Protein AF-A0A6B3KJR1-F1 (afdb_monomer)

Foldseek 3Di:
DDDDPPPDPPPPPPPPPPPPPPDPDPVVLVVLVVVQVVCCVVVVDRDDSVVSVVVVVVVVLVPDPVSVVVVVVVPPPDD

pLDDT: mean 77.47, std 15.44, range [47.66, 92.44]

Radius of gyration: 23.9 Å; Cα contacts (8 Å, |Δi|>4): 23; chains: 1; bounding box: 43×75×35 Å

Sequence (79 aa):
MARKPSALPKIPVKTERVTKRLQFDPNLIKRVEAFCDFYAETVGAKPDWNDAAVALIEHALDGNRDFNKYLAEQNKPAA

Organism: Xanthomonas euvesicatoria (NCBI:txid456327)

Solvent-accessible surface area (backbone atoms only — not comparable to full-atom values): 5115 Å² total; per-residue (Å²): 140,81,83,76,82,83,77,70,80,80,74,81,83,76,70,74,76,81,75,72,65,85,77,70,55,72,67,56,53,53,52,50,52,53,47,30,51,53,41,20,75,74,72,72,53,64,62,56,69,67,60,51,46,49,53,55,50,53,56,54,46,75,70,29,70,67,56,51,48,51,52,57,59,69,70,48,75,88,126

Structure (mmCIF, N/CA/C/O backbone):
data_AF-A0A6B3KJR1-F1
#
_entry.id   AF-A0A6B3KJR1-F1
#
loop_
_atom_site.group_PDB
_atom_site.id
_atom_site.type_symbol
_atom_s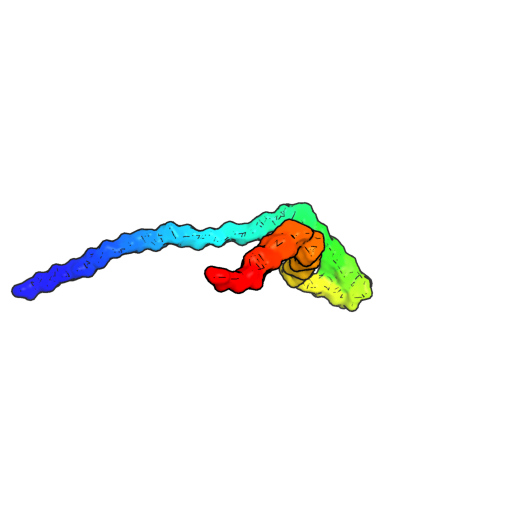ite.label_atom_id
_atom_site.label_alt_id
_atom_site.label_comp_id
_atom_site.label_asym_id
_atom_site.label_entity_id
_atom_site.label_seq_id
_atom_site.pdbx_PDB_ins_code
_atom_site.Cartn_x
_atom_site.Cartn_y
_atom_site.Cartn_z
_atom_site.occupancy
_atom_site.B_iso_or_equiv
_atom_site.auth_seq_id
_atom_site.auth_comp_id
_atom_site.auth_asym_id
_atom_site.auth_atom_id
_atom_site.pdbx_PDB_model_num
ATOM 1 N N . MET A 1 1 ? -19.969 65.838 6.919 1.00 47.66 1 MET A N 1
ATOM 2 C CA . MET A 1 1 ? -20.202 64.421 7.280 1.00 47.66 1 MET A CA 1
ATOM 3 C C . MET A 1 1 ? -19.170 63.563 6.561 1.00 47.66 1 MET A C 1
ATOM 5 O O . MET A 1 1 ? -19.252 63.451 5.348 1.00 47.66 1 MET A O 1
ATOM 9 N N . ALA A 1 2 ? -18.187 63.007 7.271 1.00 50.03 2 ALA A N 1
ATOM 10 C CA . ALA A 1 2 ? -17.185 62.110 6.689 1.00 50.03 2 ALA A CA 1
ATOM 11 C C . ALA A 1 2 ? -17.337 60.725 7.332 1.00 50.03 2 ALA A C 1
ATOM 13 O O . ALA A 1 2 ? -17.196 60.577 8.546 1.00 50.03 2 ALA A O 1
ATOM 14 N N . ARG A 1 3 ? -17.716 59.727 6.526 1.00 56.97 3 ARG A N 1
ATOM 15 C CA . ARG A 1 3 ? -17.900 58.337 6.963 1.00 56.97 3 ARG A CA 1
ATOM 16 C C . ARG A 1 3 ? -16.539 57.762 7.361 1.00 56.97 3 ARG A C 1
ATOM 18 O O . ARG A 1 3 ? -15.631 57.716 6.537 1.00 56.97 3 ARG A O 1
ATOM 25 N N . LYS A 1 4 ? -16.400 57.330 8.618 1.00 58.97 4 LYS A N 1
ATOM 26 C CA . LYS A 1 4 ? -15.234 56.565 9.079 1.00 58.97 4 LYS A CA 1
ATOM 27 C C . LYS A 1 4 ? -15.178 55.242 8.299 1.00 58.97 4 LYS A C 1
ATOM 29 O O . LYS A 1 4 ? -16.211 54.573 8.221 1.00 58.97 4 LYS A O 1
ATOM 34 N N . PRO A 1 5 ? -14.027 54.840 7.737 1.00 54.84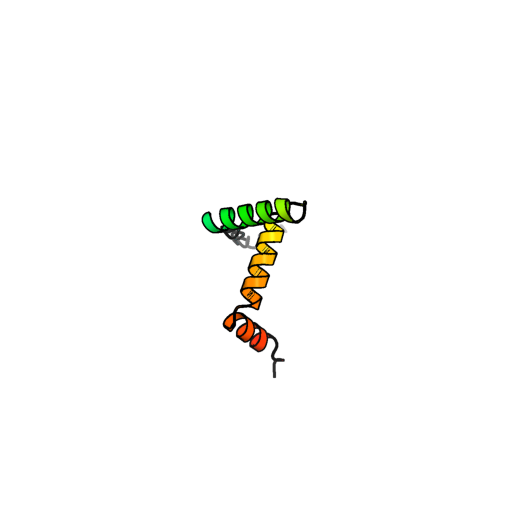 5 PRO A N 1
ATOM 35 C CA . PRO A 1 5 ? -13.880 53.501 7.190 1.00 54.84 5 PRO A CA 1
ATOM 36 C C . PRO A 1 5 ? -14.010 52.507 8.346 1.00 54.84 5 PRO A C 1
ATOM 38 O O . PRO A 1 5 ? -13.238 52.552 9.304 1.00 54.84 5 PRO A O 1
ATOM 41 N N . SER A 1 6 ? -15.027 51.647 8.282 1.00 55.91 6 SER A N 1
ATOM 42 C C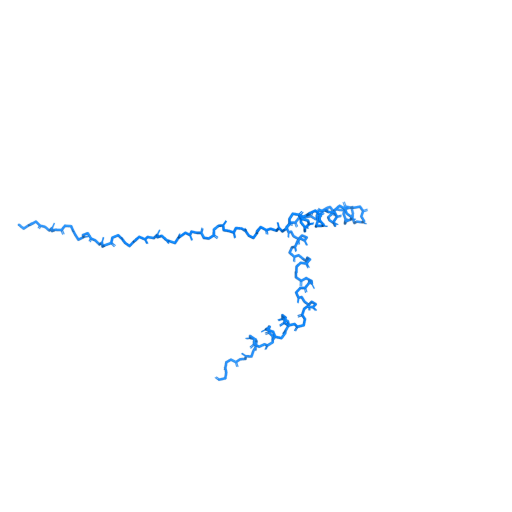A . SER A 1 6 ? -15.183 50.530 9.208 1.00 55.91 6 SER A CA 1
ATOM 43 C C . SER A 1 6 ? -14.030 49.565 8.945 1.00 55.91 6 SER A C 1
ATOM 45 O O . SER A 1 6 ? -14.081 48.750 8.025 1.00 55.91 6 SER A O 1
ATOM 47 N N . ALA A 1 7 ? -12.934 49.720 9.684 1.00 60.38 7 ALA A N 1
ATOM 48 C CA . ALA A 1 7 ? -11.853 48.753 9.681 1.00 60.38 7 ALA A CA 1
ATOM 49 C C . ALA A 1 7 ? -12.372 47.513 10.412 1.00 60.38 7 ALA A C 1
ATOM 51 O O . ALA A 1 7 ? -12.269 47.406 11.633 1.00 60.38 7 ALA A O 1
ATOM 52 N N . LEU A 1 8 ? -12.995 46.605 9.656 1.00 62.88 8 LEU A N 1
ATOM 53 C CA . LEU A 1 8 ? -13.272 45.253 10.120 1.00 62.88 8 LEU A CA 1
ATOM 54 C C . LEU A 1 8 ? -11.975 44.693 10.727 1.00 62.88 8 LEU A C 1
ATOM 56 O O . LEU A 1 8 ? -10.916 44.825 10.100 1.00 62.88 8 LEU A O 1
ATOM 60 N N . PRO A 1 9 ? -12.017 44.106 11.935 1.00 59.09 9 PRO A N 1
ATOM 61 C CA . PRO A 1 9 ? -10.829 43.524 12.532 1.00 59.09 9 PRO A CA 1
ATOM 62 C C . PRO A 1 9 ? -10.292 42.456 11.576 1.00 59.09 9 PRO A C 1
ATOM 64 O O . PRO A 1 9 ? -10.997 41.508 11.230 1.00 59.09 9 PRO A O 1
ATOM 67 N N . LYS A 1 10 ? -9.051 42.635 11.104 1.00 60.50 10 LYS A N 1
ATOM 68 C CA . LYS A 1 10 ? -8.332 41.625 10.322 1.00 60.50 10 LYS A CA 1
ATOM 69 C C . LYS A 1 10 ? -8.167 40.401 11.212 1.00 60.50 10 LYS A C 1
ATOM 71 O O . LYS A 1 10 ? -7.253 40.353 12.030 1.00 60.50 10 LYS A O 1
ATOM 76 N N . ILE A 1 11 ? -9.071 39.437 11.062 1.00 62.78 11 ILE A N 1
ATOM 77 C CA . ILE A 1 11 ? -8.935 38.111 11.652 1.00 62.78 11 ILE A CA 1
ATOM 78 C C . ILE A 1 11 ? -7.602 37.559 11.131 1.00 62.78 11 ILE A C 1
ATOM 80 O O . ILE A 1 11 ? -7.438 37.437 9.912 1.00 62.78 11 ILE A O 1
ATOM 84 N N . PRO A 1 12 ? -6.615 37.278 11.995 1.00 55.09 12 PRO A N 1
ATOM 85 C CA . PRO A 1 12 ? -5.385 36.664 11.544 1.00 55.09 12 PRO A CA 1
ATOM 86 C C . PRO A 1 12 ? -5.728 35.233 11.136 1.00 55.09 12 PRO A C 1
ATOM 88 O O . PRO A 1 12 ? -5.914 34.363 11.983 1.00 55.09 12 PRO A O 1
ATOM 91 N N . VAL A 1 13 ? -5.815 34.978 9.831 1.00 57.88 13 VAL A N 1
ATOM 92 C CA . VAL A 1 13 ? -5.831 33.616 9.290 1.00 57.88 13 VAL A CA 1
ATOM 93 C C . VAL A 1 13 ? -4.417 33.058 9.456 1.00 57.88 13 VAL A C 1
ATOM 95 O O . VAL A 1 13 ? -3.625 33.004 8.524 1.00 57.88 13 VAL A O 1
ATOM 98 N N . LYS A 1 14 ? -4.067 32.706 10.695 1.00 55.19 14 LYS A N 1
ATOM 99 C CA . LYS A 1 14 ? -2.954 31.811 11.010 1.00 55.19 14 LYS A CA 1
ATOM 100 C C . LYS A 1 14 ? -3.501 30.397 11.145 1.00 55.19 14 LYS A C 1
ATOM 102 O O . LYS A 1 14 ? -3.301 29.734 12.154 1.00 55.19 14 LYS A O 1
ATOM 107 N N . THR A 1 15 ? -4.224 29.928 10.140 1.00 52.59 15 THR A N 1
ATOM 108 C CA . THR A 1 15 ? -4.256 28.491 9.914 1.00 52.59 15 THR A CA 1
ATOM 109 C C . THR A 1 15 ? -2.988 28.195 9.135 1.00 52.59 15 THR A C 1
ATOM 111 O O . THR A 1 15 ? -2.933 28.371 7.920 1.00 52.59 15 THR A O 1
ATOM 114 N N . GLU A 1 16 ? -1.918 27.824 9.848 1.00 49.28 16 GLU A N 1
ATOM 115 C CA . GLU A 1 16 ? -0.847 27.052 9.223 1.00 49.28 16 GLU A CA 1
ATOM 116 C C . GLU A 1 16 ? -1.549 25.952 8.431 1.00 49.28 16 GLU A C 1
ATOM 118 O O . GLU A 1 16 ? -2.214 25.090 9.010 1.00 49.28 16 GLU A O 1
ATOM 123 N N . ARG A 1 17 ? -1.484 26.012 7.095 1.00 49.97 17 ARG A N 1
ATOM 124 C CA . ARG A 1 17 ? -1.808 24.835 6.302 1.00 49.97 17 ARG A CA 1
ATOM 125 C C . ARG A 1 17 ? -0.887 23.766 6.856 1.00 49.97 17 ARG A C 1
ATOM 127 O O . ARG A 1 17 ? 0.327 23.896 6.726 1.00 49.97 17 ARG A O 1
ATOM 134 N N . VAL A 1 18 ? -1.451 22.756 7.506 1.00 50.91 18 VAL A N 1
ATOM 135 C CA . VAL A 1 18 ? -0.707 21.581 7.939 1.00 50.91 18 VAL A CA 1
ATOM 136 C C . VAL A 1 18 ? -0.279 20.862 6.659 1.00 50.91 18 VAL A C 1
ATOM 138 O O . VAL A 1 18 ? -0.905 19.918 6.202 1.00 50.91 18 VAL A O 1
ATOM 141 N N . THR A 1 19 ? 0.787 21.350 6.028 1.00 49.75 19 THR A N 1
ATOM 142 C CA . THR A 1 19 ? 1.512 20.710 4.930 1.00 49.75 19 THR A CA 1
ATOM 143 C C . THR A 1 19 ? 2.511 19.709 5.492 1.00 49.75 19 THR A C 1
ATOM 145 O O . THR A 1 19 ? 3.552 19.455 4.890 1.00 49.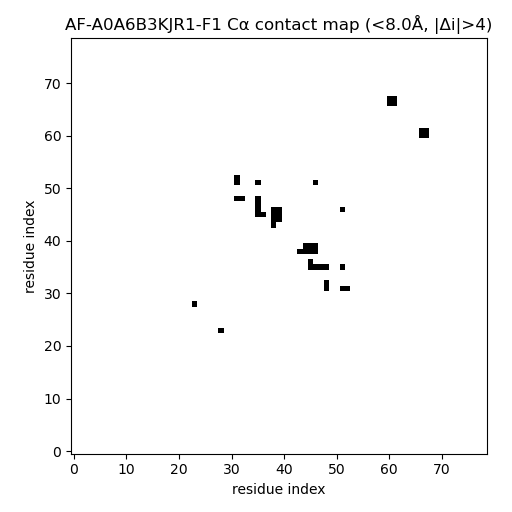75 19 THR A O 1
ATOM 148 N N . LYS A 1 20 ? 2.219 19.108 6.651 1.00 52.97 20 LYS A N 1
ATOM 149 C CA . LYS A 1 20 ? 2.868 17.859 7.030 1.00 52.97 20 LYS A CA 1
ATOM 150 C C . LYS A 1 20 ? 2.287 16.788 6.116 1.00 52.97 20 LYS A C 1
ATOM 152 O O . LYS A 1 20 ? 1.365 16.072 6.487 1.00 52.97 20 LYS A O 1
ATOM 157 N N . ARG A 1 21 ? 2.799 16.738 4.880 1.00 58.88 21 ARG A N 1
ATOM 158 C CA . ARG A 1 21 ? 2.706 15.538 4.048 1.00 58.88 21 ARG A CA 1
ATOM 159 C C . ARG A 1 21 ? 3.156 14.394 4.945 1.00 58.88 21 ARG A C 1
ATOM 161 O O . ARG A 1 21 ? 4.194 14.538 5.594 1.00 58.88 21 ARG A O 1
ATOM 168 N N . LEU A 1 22 ? 2.352 13.338 5.040 1.00 60.09 22 LEU A N 1
ATOM 169 C CA . LEU A 1 22 ? 2.751 12.105 5.708 1.00 60.09 22 LEU A CA 1
ATOM 170 C C . LEU A 1 22 ? 4.162 11.766 5.223 1.00 60.09 22 LEU A C 1
ATOM 172 O O . LEU A 1 22 ? 4.371 11.502 4.041 1.00 60.09 22 LEU A O 1
ATOM 176 N N . GLN A 1 23 ? 5.145 11.894 6.111 1.00 69.94 23 GLN A N 1
ATOM 177 C CA . GLN A 1 23 ? 6.494 11.457 5.807 1.00 69.94 23 GLN A CA 1
ATOM 178 C C . GLN A 1 23 ? 6.479 9.957 6.021 1.00 69.94 23 GLN A C 1
ATOM 180 O O . GLN A 1 23 ? 6.371 9.488 7.154 1.00 69.94 23 GLN A O 1
ATOM 185 N N . PHE A 1 24 ? 6.503 9.216 4.920 1.00 75.88 24 PHE A N 1
ATOM 186 C CA . PHE A 1 24 ? 6.698 7.784 4.999 1.00 75.88 24 PHE A CA 1
ATOM 187 C C . PHE A 1 24 ? 8.091 7.505 5.542 1.00 75.88 24 PHE A C 1
ATOM 189 O O . PHE A 1 24 ? 9.058 8.198 5.218 1.00 75.88 24 PHE A O 1
ATOM 196 N N . ASP A 1 25 ? 8.170 6.478 6.378 1.00 83.38 25 ASP A N 1
ATOM 197 C CA . ASP A 1 25 ? 9.445 5.966 6.836 1.00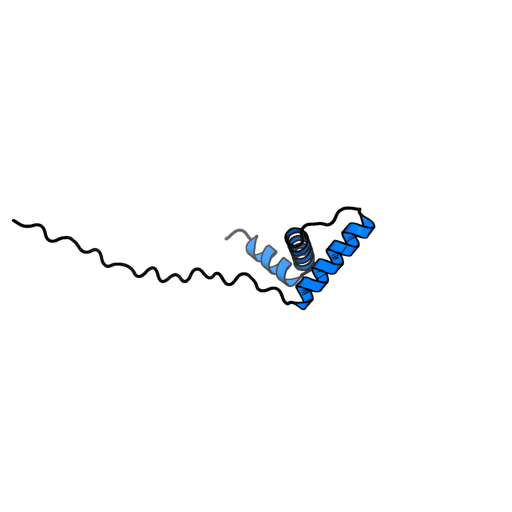 83.38 25 ASP A CA 1
ATOM 198 C C . ASP A 1 25 ? 10.331 5.623 5.614 1.00 83.38 25 ASP A C 1
ATOM 200 O O . ASP A 1 25 ? 9.855 4.967 4.680 1.00 83.38 25 ASP A O 1
ATOM 204 N N . PRO A 1 26 ? 11.608 6.048 5.575 1.00 87.00 26 PRO A N 1
ATOM 205 C CA . PRO A 1 26 ? 12.474 5.807 4.421 1.00 87.00 26 PRO A CA 1
ATOM 206 C C . PRO A 1 26 ? 12.651 4.325 4.072 1.00 87.00 26 PRO A C 1
ATOM 208 O O . PRO A 1 26 ? 12.887 3.988 2.912 1.00 87.00 26 PRO A O 1
ATOM 211 N N . ASN A 1 27 ? 12.549 3.425 5.055 1.00 88.81 27 ASN A N 1
ATOM 212 C CA . ASN A 1 27 ? 12.611 1.988 4.812 1.00 88.81 27 ASN A CA 1
ATOM 213 C C . ASN A 1 27 ? 11.314 1.482 4.170 1.00 88.81 27 ASN A C 1
ATOM 215 O O . ASN A 1 27 ? 11.353 0.639 3.277 1.00 88.81 27 ASN A O 1
ATOM 219 N N . LEU A 1 28 ? 10.163 2.027 4.575 1.00 86.25 28 LEU A N 1
ATOM 220 C CA . LEU A 1 28 ? 8.891 1.734 3.917 1.00 86.25 28 LEU A CA 1
ATOM 221 C C . LEU A 1 28 ? 8.919 2.150 2.440 1.00 86.25 28 LEU A C 1
ATOM 223 O O . LEU A 1 28 ? 8.513 1.356 1.597 1.00 86.25 28 LEU A O 1
ATOM 227 N N . ILE A 1 29 ? 9.469 3.329 2.121 1.00 88.81 29 ILE A N 1
ATOM 228 C CA . ILE A 1 29 ? 9.605 3.795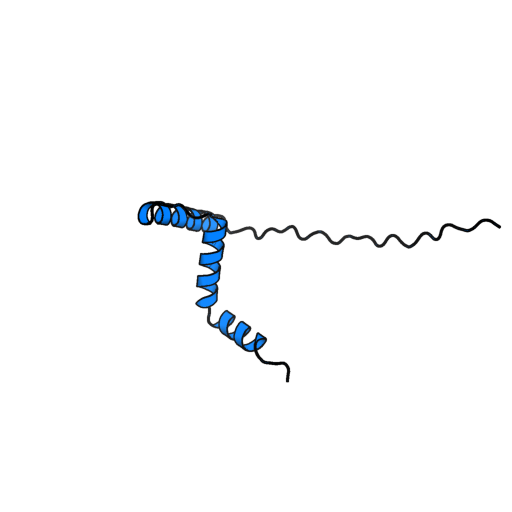 0.730 1.00 88.81 29 ILE A CA 1
ATOM 229 C C . ILE A 1 29 ? 10.366 2.773 -0.117 1.00 88.81 29 ILE A C 1
ATOM 231 O O . ILE A 1 29 ? 9.837 2.313 -1.129 1.00 88.81 29 ILE A O 1
ATOM 235 N N . LYS A 1 30 ? 11.540 2.334 0.357 1.00 91.62 30 LYS A N 1
ATOM 236 C CA . LYS A 1 30 ? 12.367 1.330 -0.333 1.00 91.62 30 LYS A CA 1
ATOM 237 C C . LYS A 1 30 ? 11.648 -0.002 -0.532 1.00 91.62 30 LYS A C 1
ATOM 239 O O . LYS A 1 30 ? 11.813 -0.650 -1.560 1.00 91.62 30 LYS A O 1
ATOM 244 N N . ARG A 1 31 ? 10.856 -0.434 0.453 1.00 91.94 31 ARG A N 1
ATOM 245 C CA . ARG A 1 31 ? 10.090 -1.687 0.364 1.00 91.94 31 ARG A CA 1
ATOM 246 C C . ARG A 1 31 ? 8.983 -1.606 -0.684 1.00 91.94 31 ARG A C 1
ATOM 248 O O . ARG A 1 31 ? 8.780 -2.578 -1.404 1.00 91.94 31 ARG A O 1
ATOM 255 N N . VAL A 1 32 ? 8.291 -0.468 -0.776 1.00 91.19 32 VAL A N 1
ATOM 256 C CA . VAL A 1 32 ? 7.262 -0.249 -1.803 1.00 91.19 32 VAL A CA 1
ATOM 257 C C . VAL A 1 32 ? 7.901 -0.144 -3.191 1.00 91.19 32 VAL A C 1
ATOM 259 O O . VAL A 1 32 ? 7.392 -0.750 -4.128 1.00 91.19 32 VAL A O 1
ATOM 262 N N . GLU A 1 33 ? 9.044 0.536 -3.329 1.00 91.69 33 GLU A N 1
ATOM 263 C CA . GLU A 1 33 ? 9.796 0.580 -4.595 1.00 91.69 33 GLU A CA 1
ATOM 264 C C . GLU A 1 33 ? 10.198 -0.823 -5.065 1.00 91.69 33 GLU A C 1
ATOM 266 O O . GLU A 1 33 ? 9.893 -1.194 -6.198 1.00 91.69 33 GLU A O 1
ATOM 271 N N . ALA A 1 34 ? 10.774 -1.634 -4.173 1.00 92.44 34 ALA A N 1
ATOM 272 C CA . ALA A 1 34 ? 11.148 -3.014 -4.479 1.00 92.44 34 ALA A CA 1
ATOM 273 C C . ALA A 1 34 ? 9.940 -3.880 -4.879 1.00 92.44 34 ALA A C 1
ATOM 275 O O . ALA A 1 34 ? 10.049 -4.733 -5.758 1.00 92.44 34 ALA A O 1
ATOM 276 N N . PHE A 1 35 ? 8.775 -3.656 -4.264 1.00 90.38 35 PHE A N 1
ATOM 277 C CA . PHE A 1 35 ? 7.539 -4.326 -4.665 1.00 90.38 35 PHE A CA 1
ATOM 278 C C . PHE A 1 35 ? 7.087 -3.906 -6.070 1.00 90.38 35 PHE A C 1
ATOM 280 O O . PHE A 1 35 ? 6.689 -4.758 -6.861 1.00 90.38 35 PHE A O 1
ATOM 287 N N . CYS A 1 36 ? 7.183 -2.616 -6.405 1.00 91.56 36 CYS A N 1
ATOM 288 C CA . CYS A 1 36 ? 6.855 -2.126 -7.744 1.00 91.56 36 CYS A CA 1
ATOM 289 C C . CYS A 1 36 ? 7.778 -2.737 -8.808 1.00 91.56 36 CYS A C 1
ATOM 291 O O . CYS A 1 36 ? 7.305 -3.089 -9.887 1.00 91.56 36 CYS A O 1
ATOM 293 N N . ASP A 1 37 ? 9.070 -2.889 -8.502 1.00 91.75 37 ASP A N 1
ATOM 294 C CA . ASP A 1 37 ? 10.038 -3.539 -9.392 1.00 91.75 37 ASP A CA 1
ATOM 295 C C . ASP A 1 37 ? 9.719 -5.031 -9.580 1.00 91.75 37 ASP A C 1
ATOM 297 O O . ASP A 1 37 ? 9.628 -5.499 -10.713 1.00 91.75 37 ASP A O 1
ATOM 301 N N . PHE A 1 38 ? 9.421 -5.759 -8.499 1.00 91.44 38 PHE A N 1
ATOM 302 C CA . PHE A 1 38 ? 8.968 -7.153 -8.578 1.00 91.44 38 PHE A CA 1
ATOM 303 C C . PHE A 1 38 ? 7.684 -7.310 -9.412 1.00 91.44 38 PHE A C 1
ATOM 305 O O . PHE A 1 38 ? 7.553 -8.237 -10.215 1.00 91.44 38 PHE A O 1
ATOM 312 N N . TYR A 1 39 ? 6.721 -6.401 -9.246 1.00 87.12 39 TYR A N 1
ATOM 313 C CA . TYR A 1 39 ? 5.481 -6.420 -10.021 1.00 87.12 39 TYR A CA 1
ATOM 314 C C . TYR A 1 39 ? 5.739 -6.134 -11.509 1.00 87.12 39 TYR A C 1
ATOM 316 O O . TYR A 1 39 ? 5.142 -6.768 -12.378 1.00 87.12 39 TYR A O 1
ATOM 324 N N . ALA A 1 40 ? 6.686 -5.242 -11.814 1.00 90.88 40 ALA A N 1
ATOM 325 C CA . ALA A 1 40 ? 7.121 -4.978 -13.181 1.00 90.88 40 ALA A CA 1
ATOM 326 C C . ALA A 1 40 ? 7.774 -6.209 -13.829 1.00 90.88 40 ALA A C 1
ATOM 328 O O . ALA A 1 40 ? 7.490 -6.505 -14.986 1.00 90.88 40 ALA A O 1
ATOM 329 N N . GLU A 1 41 ? 8.600 -6.949 -13.086 1.00 89.12 41 GLU A N 1
ATOM 330 C CA . GLU A 1 41 ? 9.235 -8.183 -13.568 1.00 89.12 41 GLU A CA 1
ATOM 331 C C . GLU A 1 41 ? 8.229 -9.321 -13.793 1.00 89.12 41 GLU A C 1
ATOM 333 O O . GLU A 1 41 ? 8.390 -10.119 -14.715 1.00 89.12 41 GLU A O 1
ATOM 338 N N . THR A 1 42 ? 7.179 -9.396 -12.972 1.00 86.88 42 THR A N 1
ATOM 339 C CA . THR A 1 42 ? 6.191 -10.489 -13.020 1.00 86.88 42 THR A CA 1
ATOM 340 C C . THR A 1 42 ? 5.029 -10.231 -13.976 1.00 86.88 42 THR A C 1
ATOM 342 O O . THR A 1 42 ? 4.570 -11.159 -14.640 1.00 86.88 42 THR A O 1
ATOM 345 N N . VAL A 1 43 ? 4.548 -8.989 -14.056 1.00 86.00 43 VAL A N 1
ATOM 346 C CA . VAL A 1 43 ? 3.344 -8.600 -14.817 1.00 86.00 43 VAL A CA 1
ATOM 347 C C . VAL A 1 43 ? 3.694 -7.751 -16.048 1.00 86.00 43 VAL A C 1
ATOM 349 O O . VAL A 1 43 ? 2.848 -7.506 -16.904 1.00 86.00 43 VAL A O 1
ATOM 352 N N . GLY A 1 44 ? 4.954 -7.325 -16.183 1.00 84.38 44 GLY A N 1
ATOM 353 C CA . GLY A 1 44 ? 5.447 -6.551 -17.327 1.00 84.38 44 GLY A CA 1
ATOM 354 C C . GLY A 1 44 ? 5.119 -5.056 -17.271 1.00 84.38 44 GLY A C 1
ATOM 355 O O . GLY A 1 44 ? 5.464 -4.325 -18.198 1.00 84.38 44 GLY A O 1
ATOM 356 N N . ALA A 1 45 ? 4.466 -4.584 -16.204 1.00 84.94 45 ALA A N 1
ATOM 357 C CA . ALA A 1 45 ? 4.107 -3.182 -16.015 1.00 84.94 45 ALA A CA 1
ATOM 358 C C . ALA A 1 45 ? 4.414 -2.731 -14.583 1.00 84.94 45 ALA A C 1
ATOM 360 O O . ALA A 1 45 ? 3.953 -3.340 -13.618 1.00 84.94 45 ALA A O 1
ATOM 361 N N . LYS A 1 46 ? 5.186 -1.648 -14.448 1.00 88.19 46 LYS A N 1
ATOM 362 C CA . LYS A 1 46 ? 5.512 -1.053 -13.150 1.00 88.19 46 LYS A CA 1
ATOM 363 C C . LYS A 1 46 ? 4.355 -0.158 -12.683 1.00 88.19 46 LYS A C 1
ATOM 365 O O . LYS A 1 46 ? 4.040 0.796 -13.396 1.00 88.19 46 LYS A O 1
ATOM 370 N N . PRO A 1 47 ? 3.730 -0.431 -11.525 1.00 87.50 47 PRO A N 1
ATOM 371 C CA . PRO A 1 47 ? 2.697 0.443 -10.975 1.00 87.50 47 PRO A CA 1
ATOM 372 C C . PRO A 1 47 ? 3.295 1.771 -10.485 1.00 87.50 47 PRO A C 1
ATOM 374 O O . PRO A 1 47 ? 4.485 1.840 -10.162 1.00 87.50 47 PRO A O 1
ATOM 377 N N . ASP A 1 48 ? 2.471 2.824 -10.414 1.00 91.38 48 ASP A N 1
ATOM 378 C CA . ASP A 1 48 ? 2.870 4.065 -9.742 1.00 91.38 48 ASP A CA 1
ATOM 379 C C . ASP A 1 48 ? 3.135 3.783 -8.262 1.00 91.38 48 ASP A C 1
ATOM 381 O O . ASP A 1 48 ? 2.414 3.020 -7.611 1.00 91.38 48 ASP A O 1
ATOM 385 N N . TRP A 1 49 ? 4.178 4.409 -7.721 1.00 88.69 49 TRP A N 1
ATOM 386 C CA . TRP A 1 49 ? 4.575 4.185 -6.337 1.00 88.69 49 TRP A CA 1
ATOM 387 C C . TRP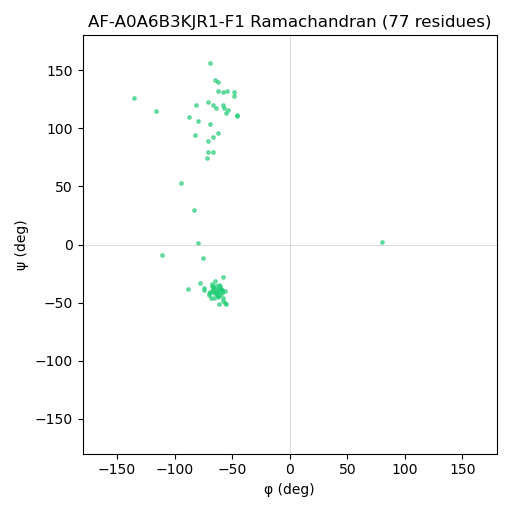 A 1 49 ? 3.464 4.576 -5.352 1.00 88.69 49 TRP A C 1
ATOM 389 O O . TRP A 1 49 ? 3.261 3.878 -4.359 1.00 88.69 49 TRP A O 1
ATOM 399 N N . ASN A 1 50 ? 2.726 5.661 -5.619 1.00 86.94 50 ASN A N 1
ATOM 400 C CA . ASN A 1 50 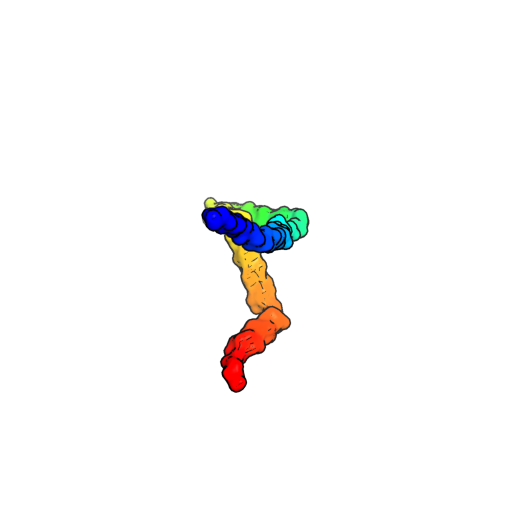? 1.654 6.111 -4.733 1.00 86.94 50 ASN A CA 1
ATOM 401 C C . ASN A 1 50 ? 0.473 5.145 -4.779 1.00 86.94 50 ASN A C 1
ATOM 403 O O . ASN A 1 50 ? -0.046 4.792 -3.723 1.00 86.94 50 ASN A O 1
ATOM 407 N N . ASP A 1 51 ? 0.090 4.682 -5.969 1.00 87.50 51 ASP A N 1
ATOM 408 C CA . ASP A 1 51 ? -1.001 3.715 -6.126 1.00 87.50 51 ASP A CA 1
ATOM 409 C C . ASP A 1 51 ? -0.661 2.388 -5.433 1.00 87.50 51 ASP A C 1
ATOM 411 O O . ASP A 1 51 ? -1.474 1.841 -4.685 1.00 87.50 51 ASP A O 1
ATOM 415 N N . ALA A 1 52 ? 0.576 1.904 -5.598 1.00 88.31 52 ALA A N 1
ATOM 416 C CA . ALA A 1 52 ? 1.060 0.714 -4.905 1.00 88.31 52 ALA A CA 1
ATOM 417 C C . ALA A 1 52 ? 1.087 0.906 -3.380 1.00 88.31 52 ALA A C 1
ATOM 419 O O . ALA A 1 52 ? 0.676 0.014 -2.636 1.00 88.31 52 ALA A O 1
ATOM 420 N N . ALA A 1 53 ? 1.536 2.070 -2.898 1.00 88.69 53 ALA A N 1
ATOM 421 C CA . ALA A 1 53 ? 1.543 2.385 -1.473 1.00 88.69 53 ALA A CA 1
ATOM 422 C C . ALA A 1 53 ? 0.123 2.404 -0.889 1.00 88.69 53 ALA A C 1
ATOM 424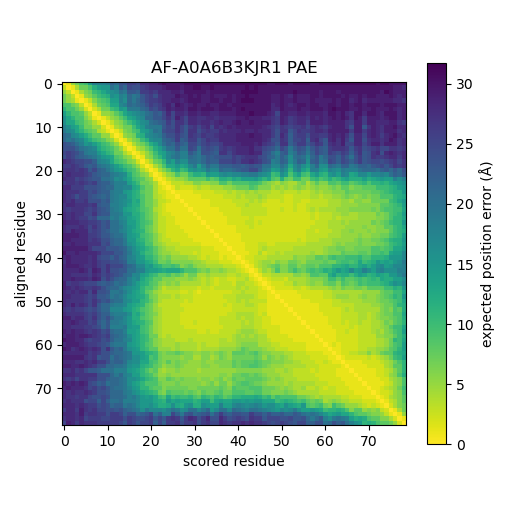 O O . ALA A 1 53 ? -0.099 1.824 0.174 1.00 88.69 53 ALA A O 1
ATOM 425 N N . VAL A 1 54 ? -0.834 3.030 -1.581 1.00 89.06 54 VAL A N 1
ATOM 426 C CA . VAL A 1 54 ? -2.242 3.076 -1.161 1.00 89.06 54 VAL A CA 1
ATOM 427 C C . VAL A 1 54 ? -2.819 1.667 -1.091 1.00 89.06 54 VAL A C 1
ATOM 429 O O . VAL A 1 54 ? -3.297 1.280 -0.028 1.00 89.06 54 VAL A O 1
ATOM 432 N N . ALA A 1 55 ? -2.673 0.869 -2.151 1.00 88.06 55 ALA A N 1
ATOM 433 C CA . ALA A 1 55 ? -3.196 -0.496 -2.187 1.00 88.06 55 ALA A CA 1
ATOM 434 C C . ALA A 1 55 ? -2.619 -1.382 -1.064 1.00 88.06 55 ALA A C 1
ATOM 436 O O . ALA A 1 55 ? -3.338 -2.161 -0.437 1.00 88.06 55 ALA A O 1
ATOM 437 N N . LEU A 1 56 ? -1.322 -1.245 -0.763 1.00 90.00 56 LEU A N 1
ATOM 438 C CA . LEU A 1 56 ? -0.678 -1.974 0.335 1.00 90.00 56 LEU A CA 1
ATOM 439 C C . LEU A 1 56 ? -1.197 -1.536 1.712 1.00 90.00 56 LEU A C 1
ATOM 441 O O . LEU A 1 56 ? -1.349 -2.374 2.604 1.00 90.00 56 LEU A O 1
ATOM 445 N N . ILE A 1 57 ? -1.460 -0.240 1.898 1.00 89.81 57 ILE A N 1
ATOM 446 C CA . ILE A 1 57 ? -2.024 0.296 3.142 1.00 89.81 57 ILE A CA 1
ATOM 447 C C . ILE A 1 57 ? -3.470 -0.171 3.313 1.00 89.81 57 ILE A C 1
ATOM 449 O O . ILE A 1 57 ? -3.811 -0.645 4.393 1.00 89.81 57 ILE A O 1
ATOM 453 N N . GLU A 1 58 ? -4.294 -0.085 2.269 1.00 89.12 58 GLU A N 1
ATOM 454 C CA . GLU A 1 58 ? -5.683 -0.561 2.283 1.00 89.12 58 GLU A CA 1
ATOM 455 C C . GLU A 1 58 ? -5.746 -2.041 2.664 1.00 89.12 58 GLU A C 1
ATOM 457 O O . GLU A 1 58 ? -6.401 -2.401 3.640 1.00 89.12 58 GLU A O 1
ATOM 462 N N . HIS A 1 59 ? -4.942 -2.881 2.008 1.00 90.12 59 HIS A N 1
ATOM 463 C CA . HIS A 1 59 ? -4.859 -4.303 2.337 1.00 90.12 59 HIS A CA 1
ATOM 464 C C . HIS A 1 59 ? -4.425 -4.555 3.796 1.00 90.12 59 HIS A C 1
ATOM 466 O O . HIS A 1 59 ? -4.927 -5.462 4.465 1.00 90.12 59 HIS A O 1
ATOM 472 N N . ALA A 1 60 ? -3.482 -3.764 4.321 1.00 88.69 60 ALA A N 1
ATOM 473 C CA . ALA A 1 60 ? -3.061 -3.875 5.718 1.00 88.69 60 ALA A CA 1
ATOM 474 C C . ALA A 1 60 ? -4.163 -3.446 6.705 1.00 88.69 60 ALA A C 1
ATOM 476 O O . ALA A 1 60 ? -4.277 -4.033 7.785 1.00 88.69 60 ALA A O 1
ATOM 477 N N . LEU A 1 61 ? -4.962 -2.438 6.348 1.00 89.06 61 LEU A N 1
ATOM 478 C CA . LEU A 1 61 ? -6.088 -1.959 7.149 1.00 89.06 61 LEU A CA 1
ATOM 479 C C . LEU A 1 61 ? -7.243 -2.964 7.166 1.00 89.06 61 LEU A C 1
ATOM 481 O O . LEU A 1 61 ? -7.771 -3.235 8.243 1.00 89.06 61 LEU A O 1
ATOM 485 N N . ASP A 1 62 ? -7.560 -3.583 6.029 1.00 87.12 62 ASP A N 1
ATOM 486 C CA . ASP A 1 62 ? -8.593 -4.623 5.931 1.00 87.12 62 ASP A CA 1
ATOM 487 C C . ASP A 1 62 ? -8.265 -5.845 6.804 1.00 87.12 62 ASP A C 1
ATOM 489 O O . ASP A 1 62 ? -9.146 -6.457 7.416 1.00 87.12 62 ASP A O 1
ATOM 493 N N . GLY A 1 63 ? -6.977 -6.182 6.928 1.00 86.88 63 GLY A N 1
ATOM 494 C CA . GLY A 1 63 ? -6.498 -7.237 7.824 1.00 86.88 63 GLY A CA 1
ATOM 495 C C . GLY A 1 63 ? -6.478 -6.854 9.311 1.00 86.88 63 GLY A C 1
ATOM 496 O O . GLY A 1 63 ? -6.290 -7.722 10.170 1.00 86.88 63 GLY A O 1
ATOM 497 N N . ASN A 1 64 ? -6.660 -5.575 9.654 1.00 91.81 64 ASN A N 1
ATOM 498 C CA . ASN A 1 64 ? -6.535 -5.094 11.024 1.00 91.81 64 ASN A CA 1
ATOM 499 C C . ASN A 1 64 ? -7.859 -5.231 11.791 1.00 91.81 64 ASN A C 1
ATOM 501 O O . ASN A 1 64 ? -8.821 -4.488 11.594 1.00 91.81 64 ASN A O 1
ATOM 505 N N . ARG A 1 65 ? -7.882 -6.163 12.752 1.00 88.12 65 ARG A N 1
ATOM 506 C CA . ARG A 1 65 ? -9.063 -6.453 13.580 1.00 88.12 65 ARG A CA 1
ATOM 507 C C . ARG A 1 65 ? -9.604 -5.227 14.318 1.00 88.12 65 ARG A C 1
ATOM 509 O O . ARG A 1 65 ? -10.820 -5.102 14.445 1.00 88.12 65 ARG A O 1
ATOM 516 N N . ASP A 1 66 ? -8.742 -4.364 14.845 1.00 89.69 66 ASP A N 1
ATOM 517 C CA . ASP A 1 66 ? -9.181 -3.207 15.628 1.00 89.69 66 ASP A CA 1
ATOM 518 C C . ASP A 1 66 ? -9.680 -2.075 14.728 1.00 89.69 66 ASP A C 1
ATOM 520 O O . ASP A 1 66 ? -10.670 -1.425 15.061 1.00 89.69 66 ASP A O 1
ATOM 524 N N . PHE A 1 67 ? -9.088 -1.919 13.542 1.00 86.25 67 PHE A N 1
ATOM 525 C CA . PHE A 1 67 ? -9.613 -1.009 12.525 1.00 86.25 67 PHE A CA 1
ATOM 526 C C . PHE A 1 67 ? -11.001 -1.448 12.032 1.00 86.25 67 PHE A C 1
ATOM 528 O O . PHE A 1 67 ? -11.922 -0.637 11.949 1.00 86.25 67 PHE A O 1
ATOM 535 N N . ASN A 1 68 ? -11.200 -2.753 11.835 1.00 88.81 68 ASN A N 1
ATOM 536 C CA . ASN A 1 68 ? -12.504 -3.310 11.475 1.00 88.81 68 ASN A CA 1
ATOM 537 C C . ASN A 1 68 ? -13.559 -3.112 12.573 1.00 88.81 68 ASN A C 1
ATOM 539 O O . ASN A 1 68 ? -14.712 -2.805 12.270 1.00 88.81 68 ASN A O 1
ATOM 543 N N . LYS A 1 69 ? -13.184 -3.238 13.855 1.00 89.75 69 LYS A N 1
ATOM 544 C CA . LYS A 1 69 ? -14.083 -2.892 14.972 1.00 89.75 69 LYS A CA 1
ATOM 545 C C . LYS A 1 69 ? -14.457 -1.411 14.949 1.00 89.75 69 LYS A C 1
ATOM 547 O O . LYS A 1 69 ? -15.633 -1.098 15.093 1.00 89.75 69 LYS A O 1
ATOM 552 N N . TYR A 1 70 ? -13.484 -0.526 14.728 1.00 89.75 70 TYR A N 1
ATOM 553 C CA . TYR A 1 70 ? -13.727 0.912 14.604 1.00 89.75 70 TYR A CA 1
ATOM 554 C C . TYR A 1 70 ? -14.718 1.229 13.470 1.00 89.75 70 TYR A C 1
ATOM 556 O O . TYR A 1 70 ? -15.686 1.958 13.687 1.00 89.75 70 TYR A O 1
ATOM 564 N N . LEU A 1 71 ? -14.543 0.630 12.287 1.00 86.75 71 LEU A N 1
ATOM 565 C CA . LEU A 1 71 ? -15.481 0.793 11.170 1.00 86.75 71 LEU A CA 1
ATOM 566 C C . LEU A 1 71 ? -16.882 0.261 11.506 1.00 86.75 71 LEU A C 1
ATOM 568 O O . LEU A 1 71 ? -17.883 0.898 11.183 1.00 86.75 71 LEU A O 1
ATOM 572 N N . ALA A 1 72 ? -16.969 -0.882 12.189 1.00 85.81 72 ALA A N 1
ATOM 573 C CA . ALA A 1 72 ? -18.244 -1.442 12.631 1.00 85.81 72 ALA A CA 1
ATOM 574 C C . ALA A 1 72 ? -18.955 -0.556 13.669 1.00 85.81 72 ALA A C 1
ATOM 576 O O . ALA A 1 72 ? -20.182 -0.529 13.707 1.00 85.81 72 ALA A O 1
ATOM 577 N N . GLU A 1 73 ? -18.211 0.172 14.504 1.00 86.62 73 GLU A N 1
ATOM 578 C CA . GLU A 1 73 ? -18.767 1.143 15.450 1.00 86.62 73 GLU A CA 1
ATOM 579 C C . GLU A 1 73 ? -19.242 2.428 14.763 1.00 86.62 73 GLU A C 1
ATOM 581 O O . GLU A 1 73 ? -20.316 2.917 15.105 1.00 86.62 73 GLU A O 1
ATOM 586 N N . GLN A 1 74 ? -18.506 2.928 13.766 1.00 84.00 74 GLN A N 1
ATOM 587 C CA . GLN A 1 74 ? -18.909 4.080 12.942 1.00 84.00 74 GLN A CA 1
ATOM 588 C C . GLN A 1 74 ? -20.172 3.802 12.115 1.00 84.00 74 GLN A C 1
ATOM 590 O O . GLN A 1 74 ? -21.008 4.683 11.944 1.00 84.00 74 GLN A O 1
ATOM 595 N N . ASN A 1 75 ? -20.329 2.569 11.627 1.00 78.06 75 ASN A N 1
ATOM 596 C CA . ASN A 1 75 ? -21.483 2.161 10.823 1.00 78.06 75 ASN A CA 1
ATOM 597 C C . ASN A 1 75 ? -22.738 1.845 11.651 1.00 78.06 75 ASN A C 1
ATOM 599 O O . ASN A 1 75 ? -23.762 1.464 11.078 1.00 78.06 75 ASN A O 1
ATOM 603 N N . LYS A 1 76 ? -22.701 1.987 12.984 1.00 72.50 76 LYS A N 1
ATOM 604 C CA . LYS A 1 76 ? -23.924 1.894 13.784 1.00 72.50 76 LYS A CA 1
ATOM 605 C C . LYS A 1 76 ? -24.769 3.141 13.511 1.00 72.50 76 LYS A C 1
ATOM 607 O O . LYS A 1 76 ? -24.278 4.248 13.731 1.00 72.50 76 LYS A O 1
ATOM 612 N N . PRO A 1 77 ? -26.023 2.997 13.048 1.00 60.50 77 PRO A N 1
ATOM 613 C CA . PRO A 1 77 ? -26.909 4.142 12.922 1.00 60.50 77 PRO A CA 1
ATOM 614 C C . PRO A 1 77 ? -27.044 4.792 14.299 1.00 60.50 77 PRO A C 1
ATOM 616 O O . PRO A 1 77 ? -27.243 4.093 15.295 1.00 60.50 77 PRO A O 1
ATOM 619 N N . ALA A 1 78 ? -26.878 6.115 14.352 1.00 58.09 78 ALA A N 1
ATOM 620 C CA . ALA A 1 78 ? -27.146 6.885 15.557 1.00 58.09 78 ALA A CA 1
ATOM 621 C C . ALA A 1 78 ? -28.577 6.564 16.014 1.00 58.09 78 ALA A C 1
ATOM 623 O O . ALA A 1 78 ? -29.524 6.776 15.254 1.00 58.09 78 ALA A O 1
ATOM 624 N N . ALA A 1 79 ? -28.688 5.961 17.197 1.00 52.16 79 ALA A N 1
ATOM 625 C CA . ALA A 1 79 ? -29.957 5.625 17.831 1.00 52.16 79 ALA A CA 1
ATOM 626 C C . ALA A 1 79 ? -30.649 6.878 18.375 1.00 52.16 79 ALA A C 1
ATOM 628 O O . ALA A 1 79 ? -29.924 7.792 18.837 1.00 52.16 79 ALA A O 1
#

Mean predicted aligned error: 13.36 Å

Nearest PDB structures (foldseek):
  3jsp-assembly1_B  TM=4.443E-01  e=5.985E+00  Escherichia coli K-12
  6ldi-assembly1_F  TM=5.144E-01  e=9.687E+00  Escherichia coli K-12

Secondary structure (DSSP, 8-state):
--PPP--------------------HHHHHHHHHHHHHHHHHHS-PPPHHHHHHHHHHHHHHT-HHHHHHHHHHTSPP-